Protein AF-H0C2F6-F1 (afdb_monomer_lite)

Secondary structure (DSSP, 8-state):
-EEEEEE--TT-S--S----HHHHTTEEEEEEEEEGGGTEEEEEEEEPTTS-HHHHHHHHHHHHHHTT-BSSSSS--TTTSPPPHHHHHHHHHH-TT--SSTTGGG---SGGG-S-S-TTSTT--TTSTTSS---------

Foldseek 3Di:
DQKWKKAAPQPDPPLDDDDDPVLVVQFDDWDWDDDVNRSIIIIDTRGDPPDDSVVSNVVVVVVCVVRVMDPPDPPAQAQPAADDPVVVVVVCVVCQQCPPNHCRNVAGNHTRRDPDPDPVCNPDDVPVVVPDPDDPPDDDD

pLDDT: mean 86.79, std 18.29, range [37.81, 98.12]

Sequence (141 aa):
ILALDIALPCNTQDWFETLPPELAEQIEVTMYCGHFFCHVLHQEYLVKKGRDCAALKRRLLALLEARGARYPAEHNVGHLYAAAPELERHYRQLDPTNAFNPGIGQLTRRHRWQEDCCATHAGDAIAAAAKTPRAETSRTS

Radius of gyration: 19.95 Å; chains: 1; bounding box: 70×38×42 Å

Structure (mmCIF, N/CA/C/O backbone):
data_AF-H0C2F6-F1
#
_entry.id   AF-H0C2F6-F1
#
loop_
_atom_site.group_PDB
_atom_site.id
_atom_site.type_symbol
_atom_site.label_atom_id
_atom_site.label_alt_id
_atom_site.label_comp_id
_atom_site.label_asym_id
_atom_site.label_entity_id
_atom_site.label_seq_id
_atom_site.pdbx_PDB_ins_code
_atom_site.Cartn_x
_atom_site.Cartn_y
_atom_site.Cartn_z
_atom_site.occupancy
_atom_site.B_iso_or_equiv
_atom_site.auth_seq_id
_atom_site.auth_comp_id
_atom_site.auth_asym_id
_atom_site.auth_atom_id
_atom_site.pdbx_PDB_model_num
ATOM 1 N N . ILE A 1 1 ? 5.333 6.085 11.349 1.00 89.25 1 ILE A N 1
ATOM 2 C CA . ILE A 1 1 ? 3.976 6.184 10.767 1.00 89.25 1 ILE A CA 1
ATOM 3 C C . ILE A 1 1 ? 3.834 5.053 9.760 1.00 89.25 1 ILE A C 1
ATOM 5 O O . ILE A 1 1 ? 4.803 4.766 9.061 1.00 89.25 1 ILE A O 1
ATOM 9 N N . LEU A 1 2 ? 2.693 4.372 9.751 1.00 95.62 2 LEU A N 1
ATOM 10 C CA . LEU A 1 2 ? 2.315 3.382 8.745 1.00 95.62 2 LEU A CA 1
ATOM 11 C C . LEU A 1 2 ? 1.274 4.050 7.848 1.00 95.62 2 LEU A C 1
ATOM 13 O O . LEU A 1 2 ? 0.198 4.380 8.330 1.00 95.62 2 LEU A O 1
ATOM 17 N N . ALA A 1 3 ? 1.620 4.287 6.585 1.00 95.38 3 ALA A N 1
ATOM 18 C CA . ALA A 1 3 ? 0.754 4.967 5.626 1.00 95.38 3 ALA A CA 1
ATOM 19 C C . ALA A 1 3 ? 0.263 3.983 4.560 1.00 95.38 3 ALA A C 1
ATOM 21 O O . ALA A 1 3 ? 1.069 3.233 3.994 1.00 95.38 3 ALA A O 1
ATOM 22 N N . LEU A 1 4 ? -1.041 4.000 4.301 1.00 96.62 4 LEU A N 1
ATOM 23 C CA . LEU A 1 4 ? -1.712 3.233 3.259 1.00 96.62 4 LEU A CA 1
ATOM 24 C C . LEU A 1 4 ? -2.373 4.185 2.264 1.00 96.62 4 LEU A C 1
ATOM 26 O O . LEU A 1 4 ? -2.971 5.184 2.652 1.00 96.62 4 LEU A O 1
ATOM 30 N N . ASP A 1 5 ? -2.245 3.848 0.985 1.00 97.06 5 ASP A N 1
ATOM 31 C CA . ASP A 1 5 ? -2.817 4.589 -0.135 1.00 97.06 5 ASP A CA 1
ATOM 32 C C . ASP A 1 5 ? -3.731 3.645 -0.913 1.00 97.06 5 ASP A C 1
ATOM 34 O O . ASP A 1 5 ? -3.240 2.713 -1.556 1.00 97.06 5 ASP A O 1
ATOM 38 N N . ILE A 1 6 ? -5.045 3.818 -0.769 1.00 96.94 6 ILE A N 1
ATOM 39 C CA . ILE A 1 6 ? -6.036 2.812 -1.161 1.00 96.94 6 ILE A CA 1
ATOM 40 C C . ILE A 1 6 ? -7.134 3.411 -2.034 1.00 96.94 6 ILE A C 1
ATOM 42 O O . ILE A 1 6 ? -7.534 4.557 -1.856 1.00 96.94 6 ILE A O 1
ATOM 46 N N . ALA A 1 7 ? -7.661 2.601 -2.945 1.00 97.88 7 ALA A N 1
ATOM 47 C CA . ALA A 1 7 ? -8.862 2.875 -3.718 1.00 97.88 7 ALA A CA 1
ATOM 48 C C . ALA A 1 7 ? -9.900 1.789 -3.415 1.00 97.88 7 ALA A C 1
ATOM 50 O O . ALA A 1 7 ? -9.643 0.604 -3.642 1.00 97.88 7 ALA A O 1
ATOM 51 N N . LEU A 1 8 ? -11.061 2.173 -2.890 1.00 97.56 8 LEU A N 1
ATOM 52 C CA . LEU A 1 8 ? -12.184 1.259 -2.665 1.00 97.56 8 LEU A CA 1
ATOM 53 C C . LEU A 1 8 ? -12.992 1.074 -3.963 1.00 97.56 8 LEU A C 1
ATOM 55 O O . LEU A 1 8 ? -12.980 1.958 -4.824 1.00 97.56 8 LEU A O 1
ATOM 59 N N . PRO A 1 9 ? -13.734 -0.038 -4.120 1.00 96.94 9 PRO A N 1
ATOM 60 C CA . PRO A 1 9 ? -14.711 -0.171 -5.197 1.00 96.94 9 PRO A CA 1
ATOM 61 C C . PRO A 1 9 ? -15.658 1.035 -5.271 1.00 96.94 9 PRO A C 1
ATOM 63 O O . PRO A 1 9 ? -16.132 1.543 -4.254 1.00 96.94 9 PRO A O 1
ATOM 66 N N . CYS A 1 10 ? -15.984 1.491 -6.483 1.00 95.19 10 CYS A N 1
ATOM 67 C CA . CYS A 1 10 ? -16.831 2.677 -6.674 1.00 95.19 10 CYS A CA 1
ATOM 68 C C . CYS A 1 10 ? -18.259 2.511 -6.122 1.00 95.19 10 CYS A C 1
ATOM 70 O O . CYS A 1 10 ? -18.970 3.494 -5.949 1.00 95.19 10 CYS A O 1
ATOM 72 N N . ASN A 1 11 ? -18.696 1.277 -5.861 1.00 94.75 11 ASN A N 1
ATOM 73 C CA . ASN A 1 11 ? -19.997 0.955 -5.275 1.00 94.75 11 ASN A CA 1
ATOM 74 C C . ASN A 1 11 ? -19.945 0.701 -3.755 1.00 94.75 11 ASN A C 1
ATOM 76 O O . ASN A 1 11 ? -20.960 0.296 -3.185 1.00 94.75 11 ASN A O 1
ATOM 80 N N . THR A 1 12 ? -18.800 0.907 -3.094 1.00 95.25 12 THR A N 1
ATOM 81 C CA . THR A 1 12 ? -18.672 0.764 -1.637 1.00 95.25 12 THR A CA 1
ATOM 82 C C . THR A 1 12 ? -19.529 1.801 -0.911 1.00 95.25 12 THR A C 1
ATOM 84 O O . THR A 1 12 ? -19.410 2.996 -1.164 1.00 95.25 12 THR A O 1
ATOM 87 N N . GLN A 1 13 ? -20.377 1.346 0.014 1.00 93.06 13 GLN A N 1
ATOM 88 C CA . GLN A 1 13 ? -21.219 2.220 0.845 1.00 93.06 13 GLN A CA 1
ATOM 89 C C . GLN A 1 13 ? -20.630 2.400 2.250 1.00 93.06 13 GLN A C 1
ATOM 91 O O . GLN A 1 13 ? -20.624 3.499 2.799 1.00 93.06 13 GLN A O 1
ATOM 96 N N . ASP A 1 14 ? -20.076 1.329 2.811 1.00 93.25 14 ASP A N 1
ATOM 97 C CA . ASP A 1 14 ? -19.389 1.257 4.098 1.00 93.25 14 ASP A CA 1
ATOM 98 C C . ASP A 1 14 ? -17.917 1.671 3.958 1.00 93.25 14 ASP A C 1
ATOM 100 O O . ASP A 1 14 ? -16.988 0.923 4.258 1.00 93.25 14 ASP A O 1
ATOM 104 N N . TRP A 1 15 ? -17.685 2.878 3.443 1.00 92.38 15 TRP A N 1
ATOM 105 C CA . TRP A 1 15 ? -16.335 3.362 3.145 1.00 92.38 15 TRP A CA 1
ATOM 106 C C . TRP A 1 15 ? -15.481 3.537 4.413 1.00 92.38 15 TRP A C 1
ATOM 108 O O . TRP A 1 15 ? -14.292 3.205 4.398 1.00 92.38 15 TRP A O 1
ATOM 118 N N . PHE A 1 16 ? -16.085 4.004 5.513 1.00 93.94 16 PHE A N 1
ATOM 119 C CA . PHE A 1 16 ? -15.382 4.291 6.763 1.00 93.94 16 PHE A CA 1
ATOM 120 C C . PHE A 1 16 ? -14.903 3.004 7.443 1.00 93.94 16 PHE A C 1
ATOM 122 O O . PHE A 1 16 ? -15.671 2.071 7.673 1.00 93.94 16 PHE A O 1
ATOM 129 N N . GLU A 1 17 ? -13.616 2.953 7.774 1.00 94.31 17 GLU A N 1
ATOM 130 C CA . GLU A 1 17 ? -13.002 1.769 8.365 1.00 94.31 17 GLU A CA 1
ATOM 131 C C . GLU A 1 17 ? -13.400 1.580 9.831 1.00 94.31 17 GLU A C 1
ATOM 133 O O . GLU A 1 17 ? -13.354 2.508 10.637 1.00 94.31 17 GLU A O 1
ATOM 138 N N . THR A 1 18 ? -13.703 0.334 10.189 1.00 94.25 18 THR A N 1
ATOM 139 C CA . THR A 1 18 ? -13.779 -0.118 11.580 1.00 94.25 18 THR A CA 1
ATOM 140 C C . THR A 1 18 ? -12.771 -1.243 11.770 1.00 94.25 18 THR A C 1
ATOM 142 O O . THR A 1 18 ? -12.961 -2.346 11.256 1.00 94.25 18 THR A O 1
ATOM 145 N N . LEU A 1 19 ? -11.672 -0.960 12.472 1.00 96.38 19 LEU A N 1
ATOM 146 C CA . LEU A 1 19 ? -10.630 -1.954 12.712 1.00 96.38 19 LEU A CA 1
ATOM 147 C C . LEU A 1 19 ? -11.062 -2.975 13.775 1.00 96.38 19 LEU A C 1
ATOM 149 O O . LEU A 1 19 ? -11.640 -2.586 14.793 1.00 96.38 19 LEU A O 1
ATOM 153 N N . PRO A 1 20 ? -10.712 -4.261 13.598 1.00 96.69 20 PRO A N 1
ATOM 154 C CA . PRO A 1 20 ? -10.755 -5.239 14.676 1.00 96.69 20 PRO A CA 1
ATOM 155 C C . PRO A 1 20 ? -10.001 -4.735 15.925 1.00 96.69 20 PRO A C 1
ATOM 157 O O . PRO A 1 20 ? -8.922 -4.139 15.774 1.00 96.69 20 PRO A O 1
ATOM 160 N N . PRO A 1 21 ? -10.520 -4.961 17.150 1.00 97.25 21 PRO A N 1
ATOM 161 C CA . PRO A 1 21 ? -9.932 -4.430 18.383 1.00 97.25 21 PRO A CA 1
ATOM 162 C C . PRO A 1 21 ? -8.438 -4.730 18.538 1.00 97.25 21 PRO A C 1
ATOM 164 O O . PRO A 1 21 ? -7.656 -3.854 18.898 1.00 97.25 21 PRO A O 1
ATOM 167 N N . GLU A 1 22 ? -8.003 -5.931 18.166 1.00 96.69 22 GLU A N 1
ATOM 168 C CA . GLU A 1 22 ? -6.613 -6.367 18.291 1.00 96.69 22 GLU A CA 1
ATOM 169 C C . GLU A 1 22 ? -5.643 -5.642 17.338 1.00 96.69 22 GLU A C 1
ATOM 171 O O . GLU A 1 22 ? -4.423 -5.660 17.538 1.00 96.69 22 GLU A O 1
ATOM 176 N N . LEU A 1 23 ? -6.160 -5.025 16.270 1.00 97.31 23 LEU A N 1
ATOM 177 C CA . LEU A 1 23 ? -5.392 -4.129 15.405 1.00 97.31 23 LEU A CA 1
ATOM 178 C C . LEU A 1 23 ? -5.419 -2.703 15.946 1.00 97.31 23 LEU A C 1
ATOM 180 O O . LEU A 1 23 ? -4.362 -2.081 16.056 1.00 97.31 23 LEU A O 1
ATOM 184 N N . ALA A 1 24 ? -6.601 -2.220 16.335 1.00 97.38 24 ALA A N 1
ATOM 185 C CA . ALA A 1 24 ? -6.782 -0.883 16.891 1.00 97.38 24 ALA A CA 1
ATOM 186 C C . ALA A 1 24 ? -5.914 -0.653 18.143 1.00 97.38 24 ALA A C 1
ATOM 188 O O . ALA A 1 24 ? -5.286 0.393 18.283 1.00 97.38 24 ALA A O 1
ATOM 189 N N . GLU A 1 25 ? -5.772 -1.657 19.012 1.00 97.56 25 GLU A N 1
ATOM 190 C CA . GLU A 1 25 ? -4.942 -1.587 20.221 1.00 97.56 25 GLU A CA 1
ATOM 191 C C . GLU A 1 25 ? -3.453 -1.313 19.951 1.00 97.56 25 GLU A C 1
ATOM 193 O O . GLU A 1 25 ? -2.745 -0.810 20.833 1.00 97.56 25 GLU A O 1
ATOM 198 N N . GLN A 1 26 ? -2.955 -1.621 18.750 1.00 97.94 26 GLN A N 1
ATOM 199 C CA . GLN A 1 26 ? -1.563 -1.383 18.356 1.00 97.94 26 GLN A CA 1
ATOM 200 C C . GLN A 1 26 ? -1.315 0.052 17.871 1.00 97.94 26 GLN A C 1
ATOM 202 O O . GLN A 1 26 ? -0.158 0.444 17.694 1.00 97.94 26 GLN A O 1
ATOM 207 N N . ILE A 1 27 ? -2.375 0.832 17.673 1.00 98.12 27 ILE A N 1
ATOM 208 C CA . ILE A 1 27 ? -2.354 2.147 17.040 1.00 98.12 27 ILE A CA 1
ATOM 209 C C . ILE A 1 27 ? -2.648 3.206 18.106 1.00 98.12 27 ILE A C 1
ATOM 211 O O . ILE A 1 27 ? -3.532 3.046 18.942 1.00 98.12 27 ILE A O 1
ATOM 215 N N . GLU A 1 28 ? -1.839 4.259 18.125 1.00 97.94 28 GLU A N 1
ATOM 216 C CA . GLU A 1 28 ? -1.983 5.400 19.033 1.00 97.94 28 GLU A CA 1
ATOM 217 C C . GLU A 1 28 ? -2.921 6.453 18.438 1.00 97.94 28 GLU A C 1
ATOM 219 O O . GLU A 1 28 ? -3.825 6.940 19.106 1.00 97.94 28 GLU A O 1
ATOM 224 N N . VAL A 1 29 ? -2.718 6.786 17.160 1.00 97.44 29 VAL A N 1
ATOM 225 C CA . VAL A 1 29 ? -3.513 7.776 16.424 1.00 97.44 29 VAL A CA 1
ATOM 226 C C . VAL A 1 29 ? -3.818 7.232 15.039 1.00 97.44 29 VAL A C 1
ATOM 228 O O . VAL A 1 29 ? -2.941 6.664 14.387 1.00 97.44 29 VAL A O 1
ATOM 231 N N . THR A 1 30 ? -5.050 7.449 14.593 1.00 97.31 30 THR A N 1
ATOM 232 C CA . THR A 1 30 ? -5.509 7.123 13.245 1.00 97.31 30 THR A CA 1
ATOM 233 C C . THR A 1 30 ? -5.948 8.404 12.551 1.00 97.31 30 THR A C 1
ATOM 235 O O . THR A 1 30 ? -6.694 9.191 13.135 1.00 97.31 30 THR A O 1
ATOM 238 N N . MET A 1 31 ? -5.486 8.621 11.324 1.00 96.44 31 MET A N 1
ATOM 239 C CA . MET A 1 31 ? -5.813 9.790 10.518 1.00 96.44 31 MET A CA 1
ATOM 240 C C . MET A 1 31 ? -6.249 9.347 9.125 1.00 96.44 31 MET A C 1
ATOM 242 O O . MET A 1 31 ? -5.547 8.590 8.459 1.00 96.44 31 MET A O 1
ATOM 246 N N . TYR A 1 32 ? -7.412 9.834 8.696 1.00 95.88 32 TYR A N 1
ATOM 247 C CA . TYR A 1 32 ? -7.964 9.570 7.374 1.00 95.88 32 TYR A CA 1
ATOM 248 C C . TYR A 1 32 ? -8.135 10.881 6.618 1.00 95.88 32 TYR A C 1
ATOM 250 O O . TYR A 1 32 ? -8.748 11.824 7.120 1.00 95.88 32 TYR A O 1
ATOM 258 N N . CYS A 1 33 ? -7.627 10.921 5.397 1.00 95.38 33 CYS A N 1
ATOM 259 C CA . CYS A 1 33 ? -7.920 11.960 4.419 1.00 95.38 33 CYS A CA 1
ATOM 260 C C . CYS A 1 33 ? -8.016 11.322 3.027 1.00 95.38 33 CYS A C 1
ATOM 262 O O . CYS A 1 33 ? -7.810 10.119 2.885 1.00 95.38 33 CYS A O 1
ATOM 264 N N . GLY A 1 34 ? -8.376 12.088 2.001 1.00 94.69 34 GLY A N 1
ATOM 265 C CA . GLY A 1 34 ? -8.379 11.581 0.630 1.00 94.69 34 GLY A CA 1
ATOM 266 C C . GLY A 1 34 ? -9.394 12.257 -0.277 1.00 94.69 34 GLY A C 1
ATOM 267 O O . GLY A 1 34 ? -10.034 13.250 0.083 1.00 94.69 34 GLY A O 1
ATOM 268 N N . HIS A 1 35 ? -9.556 11.676 -1.460 1.00 95.44 35 HIS A N 1
ATOM 269 C CA . HIS A 1 35 ? -10.436 12.152 -2.520 1.00 95.44 35 HIS A CA 1
ATOM 270 C C . HIS A 1 35 ? -11.768 11.411 -2.438 1.00 95.44 35 HIS A C 1
ATOM 272 O O . HIS A 1 35 ? -11.967 10.376 -3.077 1.00 95.44 35 HIS A O 1
ATOM 278 N N . PHE A 1 36 ? -12.688 11.947 -1.634 1.00 94.00 36 PHE A N 1
ATOM 279 C CA . PHE A 1 36 ? -13.925 11.258 -1.252 1.00 94.00 36 PHE A CA 1
ATOM 280 C C . PHE A 1 36 ? -14.728 10.712 -2.444 1.00 94.00 36 PHE A C 1
ATOM 282 O O . PHE A 1 36 ? -15.069 9.534 -2.461 1.00 94.00 36 PHE A O 1
ATOM 289 N N . PHE A 1 37 ? -14.967 11.518 -3.484 1.00 94.31 37 PHE A N 1
ATOM 290 C CA . PHE A 1 37 ? -15.743 11.088 -4.659 1.00 94.31 37 PHE A CA 1
ATOM 291 C C . PHE A 1 37 ? -15.019 10.088 -5.569 1.00 94.31 37 PHE A C 1
ATOM 293 O O . PHE A 1 37 ? -15.669 9.406 -6.357 1.00 94.31 37 PHE A O 1
ATOM 300 N N . CYS A 1 38 ? -13.695 9.973 -5.456 1.00 95.88 38 CYS A N 1
ATOM 301 C CA . CYS A 1 38 ? -12.906 8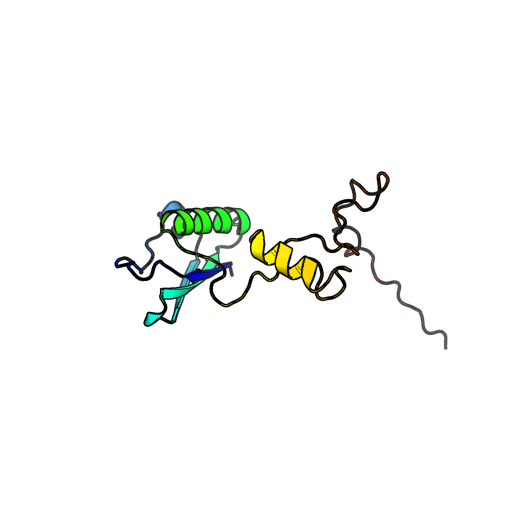.989 -6.196 1.00 95.88 38 CYS A CA 1
ATOM 302 C C . CYS A 1 38 ? -12.775 7.662 -5.437 1.00 95.88 38 CYS A C 1
ATOM 304 O O . CYS A 1 38 ? -12.170 6.731 -5.961 1.00 95.88 38 CYS A O 1
ATOM 306 N N . HIS 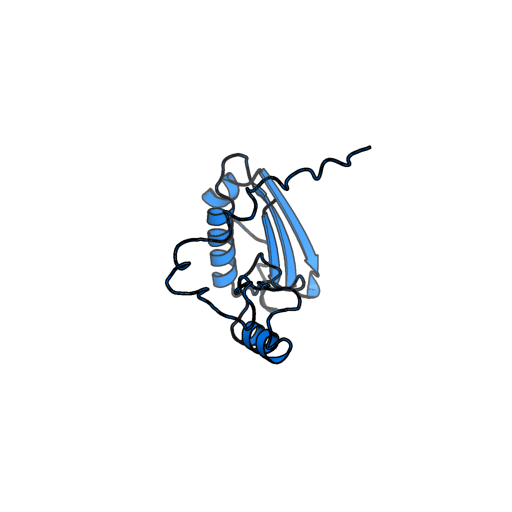A 1 39 ? -13.291 7.584 -4.202 1.00 95.81 39 HIS A N 1
ATOM 307 C CA . HIS A 1 39 ? -13.078 6.462 -3.283 1.00 95.81 39 HIS A CA 1
ATOM 308 C C . HIS A 1 39 ? -11.586 6.175 -3.020 1.00 95.81 39 HIS A C 1
ATOM 310 O O . HIS A 1 39 ? -11.215 5.051 -2.679 1.00 95.81 39 HIS A O 1
ATOM 316 N N . VAL A 1 40 ? -10.734 7.201 -3.150 1.00 97.69 40 VAL A N 1
ATOM 317 C CA . VAL A 1 40 ? -9.302 7.137 -2.835 1.00 97.69 40 VAL A CA 1
ATOM 318 C C . VAL A 1 40 ? -9.082 7.710 -1.443 1.00 97.69 40 VAL A C 1
ATOM 320 O O . VAL A 1 40 ? -9.462 8.851 -1.178 1.00 97.69 40 VAL A O 1
ATOM 323 N N . LEU A 1 41 ? -8.482 6.923 -0.553 1.00 96.81 41 LEU A N 1
ATOM 324 C CA . LEU A 1 41 ? -8.234 7.290 0.838 1.00 96.81 41 LEU A CA 1
ATOM 325 C C . LEU A 1 41 ? -6.758 7.099 1.187 1.00 96.81 41 LEU A C 1
ATOM 327 O O . LEU A 1 41 ? -6.139 6.088 0.850 1.00 96.81 41 LEU A O 1
ATOM 331 N N . HIS A 1 42 ? -6.232 8.048 1.948 1.00 97.12 42 HIS A N 1
ATOM 332 C CA . HIS A 1 42 ? -4.966 7.933 2.648 1.00 97.12 42 HIS A CA 1
ATOM 333 C C . HIS A 1 42 ? -5.264 7.614 4.109 1.00 97.12 42 HIS A C 1
ATOM 335 O O . HIS A 1 42 ? -5.875 8.411 4.830 1.00 97.12 42 HIS A O 1
ATOM 341 N N . GLN A 1 43 ? -4.858 6.422 4.534 1.00 97.06 43 GLN A N 1
ATOM 342 C CA . GLN A 1 43 ? -4.999 5.977 5.912 1.00 97.06 43 GLN A CA 1
ATOM 343 C C . GLN A 1 43 ? -3.629 5.983 6.580 1.00 97.06 43 GLN A C 1
ATOM 345 O O . GLN A 1 43 ? -2.729 5.227 6.206 1.00 97.06 43 GLN A O 1
ATOM 350 N N . GLU A 1 44 ? -3.465 6.843 7.577 1.00 96.94 44 GLU A N 1
ATOM 351 C CA . GLU A 1 44 ? -2.231 6.972 8.335 1.00 96.94 44 GLU A CA 1
ATOM 352 C C . GLU A 1 44 ? -2.425 6.515 9.775 1.00 96.94 44 GLU A C 1
ATOM 354 O O . GLU A 1 44 ? -3.297 6.992 10.502 1.00 96.94 44 GLU A O 1
ATOM 359 N N . TYR A 1 45 ? -1.552 5.609 10.205 1.00 97.94 45 TYR A N 1
ATOM 360 C CA . TYR A 1 45 ? -1.573 5.044 11.543 1.00 97.94 45 TYR A CA 1
ATOM 361 C C . TYR A 1 45 ? -0.264 5.366 12.264 1.00 97.94 45 TYR A C 1
ATOM 363 O O . TYR A 1 45 ? 0.839 4.955 11.862 1.00 97.94 45 TYR A O 1
ATOM 371 N N . LEU A 1 46 ? -0.369 6.089 13.376 1.00 97.88 46 LEU A N 1
ATOM 372 C CA . LEU A 1 46 ? 0.715 6.233 14.334 1.00 97.88 46 LEU A CA 1
ATOM 373 C C . LEU A 1 46 ? 0.768 4.967 15.189 1.00 97.88 46 LEU A C 1
ATOM 375 O O . LEU A 1 46 ? 0.023 4.813 16.149 1.00 97.88 46 LEU A O 1
ATOM 379 N N . VAL A 1 47 ? 1.643 4.039 14.819 1.00 97.94 47 VAL A N 1
ATOM 380 C CA . VAL A 1 47 ? 1.805 2.766 15.531 1.00 97.94 47 VAL A CA 1
ATOM 381 C C . VAL A 1 47 ? 2.515 2.987 16.871 1.00 97.94 47 VAL A C 1
ATOM 383 O O . VAL A 1 47 ? 3.524 3.696 16.934 1.00 97.94 47 VAL A O 1
ATOM 386 N N . LYS A 1 48 ? 2.020 2.350 17.940 1.00 98.06 48 LYS A N 1
ATOM 387 C CA . LYS A 1 48 ? 2.635 2.393 19.275 1.00 98.06 48 LYS A CA 1
ATOM 388 C C . LYS A 1 48 ? 4.069 1.860 19.243 1.00 98.06 48 LYS A C 1
ATOM 390 O O . LYS A 1 48 ? 4.397 0.918 18.517 1.00 98.06 48 LYS A O 1
ATOM 395 N N . LYS A 1 49 ? 4.940 2.440 20.073 1.00 96.88 49 LYS A N 1
ATOM 396 C CA . LYS A 1 49 ? 6.355 2.045 20.163 1.00 96.88 49 LYS A CA 1
ATOM 397 C C . LYS A 1 49 ? 6.490 0.557 20.523 1.00 96.88 49 LYS A C 1
ATOM 399 O O . LYS A 1 49 ? 5.801 0.064 21.408 1.00 96.88 49 LYS A O 1
ATOM 404 N N . GLY A 1 50 ? 7.409 -0.141 19.852 1.00 96.12 50 GLY A N 1
ATOM 405 C CA . GLY A 1 50 ? 7.706 -1.557 20.109 1.00 96.12 50 GLY A CA 1
ATOM 406 C C . GLY A 1 50 ? 6.776 -2.558 19.413 1.00 96.12 50 GLY A C 1
ATOM 407 O O . GLY A 1 50 ? 6.926 -3.757 19.627 1.00 96.12 50 GLY A O 1
ATOM 408 N N . ARG A 1 51 ? 5.830 -2.102 18.581 1.00 96.44 51 ARG A N 1
ATOM 409 C CA . ARG A 1 51 ? 4.996 -2.983 17.750 1.00 96.44 51 ARG 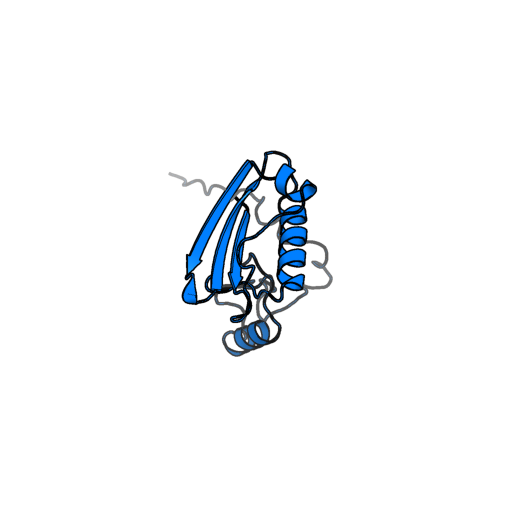A CA 1
ATOM 410 C C . ARG A 1 51 ? 5.652 -3.265 16.398 1.00 96.44 51 ARG A C 1
ATOM 412 O O . ARG A 1 51 ? 6.401 -2.443 15.872 1.00 96.44 51 ARG A O 1
ATOM 419 N N . ASP A 1 52 ? 5.336 -4.423 15.827 1.00 95.69 52 ASP A N 1
ATOM 420 C CA . ASP A 1 52 ? 5.805 -4.815 14.499 1.00 95.69 52 ASP A CA 1
ATOM 421 C C . ASP A 1 52 ? 4.947 -4.150 13.410 1.00 95.69 52 ASP A C 1
ATOM 423 O O . ASP A 1 52 ? 3.876 -4.633 13.035 1.00 95.69 52 ASP A O 1
ATOM 427 N N . CYS A 1 53 ? 5.446 -3.032 12.878 1.00 95.25 53 CYS A N 1
ATOM 428 C CA . CYS A 1 53 ? 4.799 -2.304 11.789 1.00 95.25 53 CYS A CA 1
ATOM 429 C C . CYS A 1 53 ? 4.627 -3.149 10.519 1.00 95.25 53 CYS A C 1
ATOM 431 O O . CYS A 1 53 ? 3.664 -2.943 9.785 1.00 95.25 53 CYS A O 1
ATOM 433 N N . ALA A 1 54 ? 5.541 -4.080 10.231 1.00 93.25 54 ALA A N 1
ATOM 434 C CA . ALA A 1 54 ? 5.466 -4.895 9.024 1.00 93.25 54 ALA A CA 1
ATOM 435 C C . ALA A 1 54 ? 4.363 -5.953 9.150 1.00 93.25 54 ALA A C 1
ATOM 437 O O . ALA A 1 54 ? 3.586 -6.142 8.213 1.00 93.25 54 ALA A O 1
ATOM 438 N N . ALA A 1 55 ? 4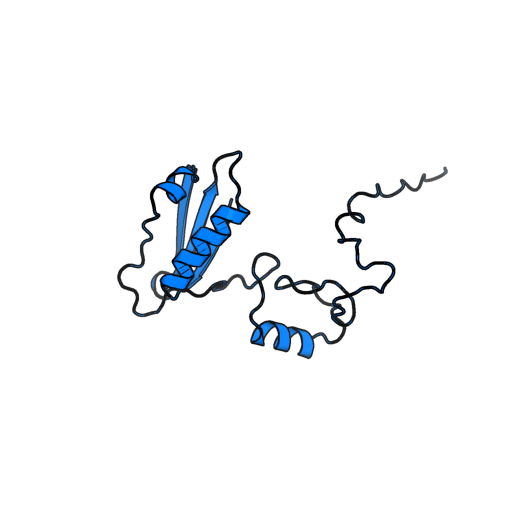.255 -6.608 10.309 1.00 95.94 55 ALA A N 1
ATOM 439 C CA . ALA A 1 55 ? 3.151 -7.523 10.596 1.00 95.94 55 ALA A CA 1
ATOM 440 C C . ALA A 1 55 ? 1.800 -6.803 10.610 1.00 95.94 55 ALA A C 1
ATOM 442 O O . ALA A 1 55 ? 0.852 -7.288 9.991 1.00 95.94 55 ALA A O 1
ATOM 443 N N . LEU A 1 56 ? 1.725 -5.628 11.241 1.00 97.38 56 LEU A N 1
ATOM 444 C CA . LEU A 1 56 ? 0.518 -4.805 11.238 1.00 97.38 56 LEU A CA 1
ATOM 445 C C . LEU A 1 56 ? 0.122 -4.398 9.811 1.00 97.38 56 LEU A C 1
ATOM 447 O O . LEU A 1 56 ? -1.026 -4.602 9.427 1.00 97.38 56 LEU A O 1
ATOM 451 N N . LYS A 1 57 ? 1.077 -3.926 8.992 1.00 95.88 57 LYS A N 1
ATOM 452 C CA . LYS A 1 57 ? 0.834 -3.568 7.584 1.00 95.88 57 LYS A CA 1
ATOM 453 C C . LYS A 1 57 ? 0.244 -4.742 6.806 1.00 95.88 57 LYS A C 1
ATOM 455 O O . LYS A 1 57 ? -0.762 -4.560 6.135 1.00 95.88 57 LYS A O 1
ATOM 460 N N . ARG A 1 58 ? 0.820 -5.945 6.920 1.00 95.50 58 ARG A N 1
ATOM 461 C CA . ARG A 1 58 ? 0.293 -7.143 6.236 1.00 95.50 58 ARG A CA 1
ATOM 462 C C . ARG A 1 58 ? -1.152 -7.451 6.633 1.00 95.50 58 ARG A C 1
ATOM 464 O O . ARG A 1 58 ? -1.956 -7.768 5.767 1.00 95.50 58 ARG A O 1
ATOM 471 N N . ARG A 1 59 ? -1.488 -7.337 7.923 1.00 97.31 59 ARG A N 1
ATOM 472 C CA . ARG A 1 59 ? -2.855 -7.584 8.412 1.00 97.31 59 ARG A CA 1
ATOM 473 C C . ARG A 1 59 ? -3.849 -6.533 7.912 1.00 97.31 59 ARG A C 1
ATOM 475 O O . ARG A 1 59 ? -4.933 -6.909 7.488 1.00 97.31 59 ARG A O 1
ATOM 482 N N . LEU A 1 60 ? -3.474 -5.252 7.923 1.00 97.00 60 LEU A N 1
ATOM 483 C CA . LEU A 1 60 ? -4.308 -4.167 7.390 1.00 97.00 60 LEU A CA 1
ATOM 484 C C . LEU A 1 60 ? -4.557 -4.340 5.887 1.00 97.00 60 LEU A C 1
ATOM 486 O O . LEU A 1 60 ? -5.697 -4.286 5.439 1.00 97.00 60 LEU A O 1
ATOM 490 N N . LEU A 1 61 ? -3.504 -4.630 5.118 1.00 95.50 61 LEU A N 1
ATOM 491 C CA . LEU A 1 61 ? -3.621 -4.878 3.681 1.00 95.50 61 LEU A CA 1
ATOM 492 C C . LEU A 1 61 ? -4.529 -6.077 3.371 1.00 95.50 61 LEU A C 1
ATOM 494 O O . LEU A 1 61 ? -5.365 -5.973 2.484 1.00 95.50 61 LEU A O 1
ATOM 498 N N . ALA A 1 62 ? -4.449 -7.165 4.143 1.00 95.69 62 ALA A N 1
ATOM 499 C CA . ALA A 1 62 ? -5.338 -8.315 3.967 1.00 95.69 62 ALA A CA 1
ATOM 500 C C . ALA A 1 62 ? -6.825 -7.969 4.201 1.00 95.69 62 ALA A C 1
ATOM 502 O O . ALA A 1 62 ? -7.694 -8.465 3.484 1.00 95.69 62 ALA A O 1
ATOM 503 N N . LEU A 1 63 ? -7.136 -7.096 5.170 1.00 95.88 63 LEU A N 1
ATOM 504 C CA . LEU A 1 63 ? -8.507 -6.607 5.381 1.00 95.88 63 LEU A CA 1
ATOM 505 C C . LEU A 1 63 ? -8.995 -5.763 4.197 1.00 95.88 63 LEU A C 1
ATOM 507 O O . LEU A 1 63 ? -10.145 -5.881 3.779 1.00 95.88 63 LEU A O 1
ATOM 511 N N . LEU A 1 64 ? -8.120 -4.926 3.646 1.00 95.81 64 LEU A N 1
ATOM 512 C CA . LEU A 1 64 ? -8.422 -4.086 2.492 1.00 95.81 64 LEU A CA 1
ATOM 513 C C . LEU A 1 64 ? -8.630 -4.917 1.221 1.00 95.81 64 LEU A C 1
ATOM 515 O O . LEU A 1 64 ? -9.591 -4.679 0.490 1.00 95.81 64 LEU A O 1
ATOM 519 N N . GLU A 1 65 ? -7.800 -5.935 0.991 1.00 94.38 65 GLU A N 1
ATOM 520 C CA . GLU A 1 65 ? -7.985 -6.895 -0.104 1.00 94.38 65 GLU A CA 1
ATOM 521 C C . GLU A 1 65 ? -9.321 -7.629 0.004 1.00 94.38 65 GLU A C 1
ATOM 523 O O . GLU A 1 65 ? -10.036 -7.745 -0.990 1.00 94.38 65 GLU A O 1
ATOM 528 N N . ALA A 1 66 ? -9.706 -8.061 1.210 1.00 95.25 66 ALA A N 1
ATOM 529 C CA . ALA A 1 66 ? -11.000 -8.699 1.445 1.00 95.25 66 ALA A CA 1
ATOM 530 C C . ALA A 1 66 ? -12.190 -7.769 1.136 1.00 95.25 66 ALA A C 1
ATOM 532 O O . ALA A 1 66 ? -13.254 -8.242 0.741 1.00 95.25 66 ALA A O 1
ATOM 533 N N . ARG A 1 67 ? -12.003 -6.447 1.257 1.00 94.56 67 ARG A N 1
ATOM 534 C CA . ARG A 1 67 ? -12.981 -5.414 0.862 1.00 94.56 67 ARG A CA 1
ATOM 535 C C . ARG A 1 67 ? -12.932 -5.067 -0.632 1.00 94.56 67 ARG A C 1
ATOM 537 O O . ARG A 1 67 ? -13.676 -4.200 -1.082 1.00 94.56 67 ARG A O 1
ATOM 544 N N . GLY A 1 68 ? -12.062 -5.712 -1.410 1.00 95.50 68 GLY A N 1
ATOM 545 C CA . GLY A 1 68 ? -11.872 -5.430 -2.833 1.00 95.50 68 GLY A CA 1
ATOM 546 C C . GLY A 1 68 ? -11.109 -4.135 -3.115 1.00 95.50 68 GLY A C 1
ATOM 547 O O . GLY A 1 68 ? -11.147 -3.643 -4.244 1.00 95.50 68 GLY A O 1
ATOM 548 N N . ALA A 1 69 ? -10.429 -3.570 -2.114 1.00 96.12 69 ALA A N 1
ATOM 549 C CA . ALA A 1 69 ? -9.622 -2.375 -2.296 1.00 96.12 69 ALA A CA 1
ATOM 550 C C . ALA A 1 69 ? -8.400 -2.660 -3.182 1.00 96.12 69 ALA A C 1
ATOM 552 O O . ALA A 1 69 ? -7.830 -3.754 -3.175 1.00 96.12 69 ALA A O 1
ATOM 553 N N . ARG A 1 70 ? -7.962 -1.644 -3.922 1.00 94.38 70 ARG A N 1
ATOM 554 C CA . ARG A 1 70 ? -6.703 -1.639 -4.671 1.00 94.38 70 ARG A CA 1
ATOM 555 C C . ARG A 1 70 ? -5.717 -0.691 -4.008 1.00 94.38 70 ARG A C 1
ATOM 557 O O . ARG A 1 70 ? -6.110 0.335 -3.467 1.00 94.38 70 ARG A O 1
ATOM 564 N N . TYR A 1 71 ? -4.441 -1.038 -4.060 1.00 94.00 71 TYR A N 1
ATOM 565 C CA . TYR A 1 71 ? -3.352 -0.205 -3.569 1.00 94.00 71 TYR A CA 1
ATOM 566 C C . TYR A 1 71 ? -2.057 -0.564 -4.315 1.00 94.00 71 TYR A C 1
ATOM 568 O O . TYR A 1 71 ? -1.896 -1.720 -4.722 1.00 94.00 71 TYR A O 1
ATOM 576 N N . PRO A 1 72 ? -1.117 0.380 -4.483 1.00 93.00 72 PRO A N 1
ATOM 577 C CA . PRO A 1 72 ? -1.273 1.823 -4.252 1.00 93.00 72 PRO A CA 1
ATOM 578 C C . PRO A 1 72 ? -2.287 2.446 -5.228 1.00 93.00 72 PRO A C 1
ATOM 580 O O . PRO A 1 72 ? -2.448 1.956 -6.345 1.00 93.00 72 PRO A O 1
ATOM 583 N N . ALA A 1 73 ? -2.980 3.500 -4.804 1.00 94.06 73 ALA A N 1
ATOM 584 C CA . ALA A 1 73 ? -4.037 4.145 -5.580 1.00 94.06 73 ALA A CA 1
ATOM 585 C C . ALA A 1 73 ? -3.499 5.267 -6.477 1.00 94.06 73 ALA A C 1
ATOM 587 O O . ALA A 1 73 ? -3.739 5.255 -7.683 1.00 94.06 73 ALA A O 1
ATOM 588 N N . GLU A 1 74 ? -2.732 6.200 -5.909 1.00 91.00 74 GLU A N 1
ATOM 589 C CA . GLU A 1 74 ? -2.182 7.360 -6.624 1.00 91.00 74 GLU A CA 1
ATOM 590 C C . GLU A 1 74 ? -0.688 7.583 -6.377 1.00 91.00 74 GLU A C 1
ATOM 592 O O . GLU A 1 74 ? 0.014 8.118 -7.236 1.00 91.00 74 GLU A O 1
ATOM 597 N N . HIS A 1 75 ? -0.156 7.104 -5.252 1.00 91.81 75 HIS A N 1
ATOM 598 C CA . HIS A 1 75 ? 1.231 7.350 -4.855 1.00 91.81 75 HIS A CA 1
ATOM 599 C C . HIS A 1 75 ? 2.258 6.424 -5.521 1.00 91.81 75 HIS A C 1
ATOM 601 O O . HIS A 1 75 ? 3.459 6.556 -5.271 1.00 91.81 75 HIS A O 1
ATOM 607 N N . ASN A 1 76 ? 1.809 5.520 -6.400 1.00 92.19 76 ASN A N 1
ATOM 608 C CA . ASN A 1 76 ? 2.638 4.512 -7.063 1.00 92.19 76 ASN A CA 1
ATOM 609 C C . ASN A 1 76 ? 3.311 3.549 -6.051 1.00 92.19 76 ASN A C 1
ATOM 611 O O . ASN A 1 76 ? 3.150 3.644 -4.834 1.00 92.19 76 ASN A O 1
ATOM 615 N N . VAL A 1 77 ? 4.029 2.541 -6.541 1.00 92.75 77 VAL A N 1
ATOM 616 C CA . VAL A 1 77 ? 4.540 1.441 -5.701 1.00 92.75 77 VAL A CA 1
ATOM 617 C C . VAL A 1 77 ? 5.747 1.835 -4.850 1.00 92.75 77 VAL A C 1
ATOM 619 O O . VAL A 1 77 ? 5.952 1.285 -3.760 1.00 92.75 77 VAL A O 1
ATOM 622 N N . GLY A 1 78 ? 6.543 2.801 -5.325 1.00 93.06 78 GLY A N 1
ATOM 623 C CA . GLY A 1 78 ? 7.806 3.191 -4.697 1.00 93.06 78 GLY A CA 1
ATOM 624 C C . GLY A 1 78 ? 8.655 1.959 -4.369 1.00 93.06 78 GLY A C 1
ATOM 625 O O . GLY A 1 78 ? 8.780 1.057 -5.187 1.00 93.06 78 GLY A O 1
ATOM 626 N N . HIS A 1 79 ? 9.183 1.871 -3.149 1.00 92.38 79 HIS A N 1
ATOM 627 C CA . HIS A 1 79 ? 9.752 0.623 -2.606 1.00 92.38 79 HIS A CA 1
ATOM 628 C C . HIS A 1 79 ? 8.880 0.014 -1.492 1.00 92.38 79 HIS A C 1
ATOM 630 O O . HIS A 1 79 ? 9.303 -0.907 -0.792 1.00 92.38 79 HIS A O 1
ATOM 636 N N . LEU A 1 80 ? 7.678 0.559 -1.281 1.00 87.56 80 LEU A N 1
ATOM 637 C CA . LEU A 1 80 ? 6.803 0.215 -0.157 1.00 87.56 80 LEU A CA 1
ATOM 638 C C . LEU A 1 80 ? 5.803 -0.888 -0.500 1.00 87.56 80 LEU A C 1
ATOM 640 O O . LEU A 1 80 ? 5.342 -1.579 0.415 1.00 87.56 80 LEU A O 1
ATOM 644 N N . TYR A 1 81 ? 5.478 -1.032 -1.783 1.00 88.75 81 TYR A N 1
ATOM 645 C CA . TYR A 1 81 ? 4.556 -2.028 -2.311 1.00 88.75 81 TYR A CA 1
ATOM 646 C C . TYR A 1 81 ? 5.244 -2.876 -3.375 1.00 88.75 81 TYR A C 1
ATOM 648 O O . TYR A 1 81 ? 6.128 -2.395 -4.087 1.00 88.75 81 TYR A O 1
ATOM 656 N N . ALA A 1 82 ? 4.833 -4.138 -3.464 1.00 91.44 82 ALA A N 1
ATOM 657 C CA . ALA A 1 82 ? 5.213 -4.996 -4.573 1.00 91.44 82 ALA A CA 1
ATOM 658 C C . ALA A 1 82 ? 4.527 -4.498 -5.855 1.00 91.44 82 ALA A C 1
ATOM 660 O O . ALA A 1 82 ? 3.349 -4.135 -5.828 1.00 91.44 82 ALA A O 1
ATOM 661 N N . ALA A 1 83 ? 5.260 -4.454 -6.967 1.00 94.19 83 ALA A N 1
ATOM 662 C CA . ALA A 1 83 ? 4.665 -4.155 -8.263 1.00 94.19 83 ALA A CA 1
ATOM 663 C C . ALA A 1 83 ? 3.762 -5.303 -8.725 1.00 94.19 83 ALA A C 1
ATOM 665 O O . ALA A 1 83 ? 4.097 -6.476 -8.572 1.00 94.19 83 ALA A O 1
ATOM 666 N N . ALA A 1 84 ? 2.630 -4.953 -9.337 1.00 92.88 84 ALA A N 1
ATOM 667 C CA . ALA A 1 84 ? 1.821 -5.922 -10.064 1.00 92.88 84 ALA A CA 1
ATOM 668 C C . ALA A 1 84 ? 2.591 -6.449 -11.297 1.00 92.88 84 ALA A C 1
ATOM 670 O O . ALA A 1 84 ? 3.401 -5.704 -11.864 1.00 92.88 84 ALA A O 1
ATOM 671 N N . PRO A 1 85 ? 2.329 -7.685 -11.765 1.00 95.38 85 PRO A N 1
ATOM 672 C CA . PRO A 1 85 ? 3.054 -8.282 -12.892 1.00 95.38 85 PRO A CA 1
ATOM 673 C C . PRO A 1 85 ? 3.015 -7.448 -14.180 1.00 95.38 85 PRO A C 1
ATOM 675 O O . PRO A 1 85 ? 3.980 -7.415 -14.946 1.00 95.38 85 PRO A O 1
ATOM 678 N N . GLU A 1 86 ? 1.906 -6.758 -14.441 1.00 96.25 86 GLU A N 1
ATOM 679 C CA . GLU A 1 86 ? 1.747 -5.869 -15.593 1.00 96.25 86 GLU A CA 1
ATOM 680 C C . GLU A 1 86 ? 2.664 -4.648 -15.482 1.00 96.25 86 GLU A C 1
ATOM 682 O O . GLU A 1 86 ? 3.279 -4.241 -16.470 1.00 96.25 86 GLU A O 1
ATOM 687 N N . LEU A 1 87 ? 2.793 -4.098 -14.273 1.00 95.50 87 LEU A N 1
ATOM 688 C CA . LEU A 1 87 ? 3.627 -2.936 -13.989 1.00 95.50 87 LEU A CA 1
ATOM 689 C C . LEU A 1 87 ? 5.116 -3.291 -14.050 1.00 95.50 87 LEU A C 1
ATOM 691 O O . LEU A 1 87 ? 5.892 -2.561 -14.659 1.00 95.50 87 LEU A O 1
ATOM 695 N N . GLU A 1 88 ? 5.510 -4.446 -13.511 1.00 96.44 88 GLU A N 1
ATOM 696 C CA . GLU A 1 88 ? 6.873 -4.962 -13.669 1.00 96.44 88 GLU A CA 1
ATOM 697 C C . GLU A 1 88 ? 7.230 -5.157 -15.149 1.00 96.44 88 GLU A C 1
ATOM 699 O O . GLU A 1 88 ? 8.296 -4.726 -15.597 1.00 96.44 88 GLU A O 1
ATOM 704 N N . ARG A 1 89 ? 6.336 -5.772 -15.934 1.00 97.25 89 ARG A N 1
ATOM 705 C CA . ARG A 1 89 ? 6.545 -5.959 -17.377 1.00 97.25 89 ARG A CA 1
ATOM 706 C C . ARG A 1 89 ? 6.733 -4.623 -18.086 1.00 97.25 89 ARG A C 1
ATOM 708 O O . ARG A 1 89 ? 7.621 -4.500 -18.928 1.00 97.25 89 ARG A O 1
ATOM 715 N N . HIS A 1 90 ? 5.924 -3.633 -17.724 1.00 97.62 90 HIS A N 1
ATOM 716 C CA . HIS A 1 90 ? 6.030 -2.284 -18.257 1.00 97.62 90 HIS A CA 1
ATOM 717 C C . HIS A 1 90 ? 7.379 -1.633 -17.910 1.00 97.62 90 HIS A C 1
ATOM 719 O O . HIS A 1 90 ? 8.043 -1.098 -18.797 1.00 97.62 90 HIS A O 1
ATOM 725 N N . TYR A 1 91 ? 7.842 -1.749 -16.661 1.00 97.31 91 TYR A N 1
ATOM 726 C CA . TYR A 1 91 ? 9.154 -1.240 -16.249 1.00 97.31 91 TYR A CA 1
ATOM 727 C C . TYR A 1 91 ? 10.304 -1.900 -17.013 1.00 97.31 91 TYR A C 1
ATOM 729 O O . TYR A 1 91 ? 11.171 -1.202 -17.535 1.00 97.31 91 TYR A O 1
ATOM 737 N N . ARG A 1 92 ? 10.281 -3.230 -17.158 1.00 96.94 92 ARG A N 1
ATOM 738 C CA . ARG A 1 92 ? 11.297 -3.984 -17.914 1.00 96.94 92 ARG A CA 1
ATOM 739 C C . ARG A 1 92 ? 11.341 -3.598 -19.391 1.00 96.94 92 ARG A C 1
ATOM 741 O O . ARG A 1 92 ? 12.417 -3.594 -19.983 1.00 96.94 92 ARG A O 1
ATOM 748 N N . GLN A 1 93 ? 10.191 -3.277 -19.983 1.00 97.94 93 GLN A N 1
ATOM 749 C CA . GLN A 1 93 ? 10.105 -2.826 -21.371 1.00 97.94 93 GLN A CA 1
ATOM 750 C C . GLN A 1 93 ? 10.728 -1.436 -21.568 1.00 97.94 93 GLN A C 1
ATOM 752 O O . GLN A 1 93 ? 11.392 -1.212 -22.578 1.00 97.94 93 GLN A O 1
ATOM 757 N N . LEU A 1 94 ? 10.511 -0.514 -20.625 1.00 97.94 94 LEU A N 1
ATOM 758 C CA . LEU A 1 94 ? 11.017 0.860 -20.708 1.00 97.94 94 LEU A CA 1
ATOM 759 C C . LEU A 1 94 ? 12.495 0.984 -20.324 1.00 97.94 94 LEU A C 1
ATOM 761 O O . LEU A 1 94 ? 13.219 1.759 -20.943 1.00 97.94 94 LEU A O 1
ATOM 765 N N . ASP A 1 95 ? 12.951 0.216 -19.334 1.00 97.88 95 ASP A N 1
ATOM 766 C CA . ASP A 1 95 ? 14.341 0.209 -18.880 1.00 97.88 95 ASP A CA 1
ATOM 767 C C . ASP A 1 95 ? 14.934 -1.210 -18.907 1.00 97.88 95 ASP A C 1
ATOM 769 O O . ASP A 1 95 ? 15.110 -1.841 -17.865 1.00 97.88 95 ASP A O 1
ATOM 773 N N . PRO A 1 96 ? 15.309 -1.741 -20.083 1.00 97.06 96 PRO A N 1
ATOM 774 C CA . PRO A 1 96 ? 15.860 -3.092 -20.194 1.00 97.06 96 PRO A CA 1
ATOM 775 C C . PRO A 1 96 ? 17.154 -3.308 -19.388 1.00 97.06 96 PRO A C 1
ATOM 777 O O . PRO A 1 96 ? 17.539 -4.446 -19.109 1.00 97.06 96 PRO A O 1
ATOM 780 N N . THR A 1 97 ? 17.842 -2.231 -19.002 1.00 97.25 97 THR A N 1
ATOM 781 C CA . THR A 1 97 ? 19.090 -2.279 -18.228 1.00 97.25 97 THR A CA 1
ATOM 782 C C . THR A 1 97 ? 18.901 -2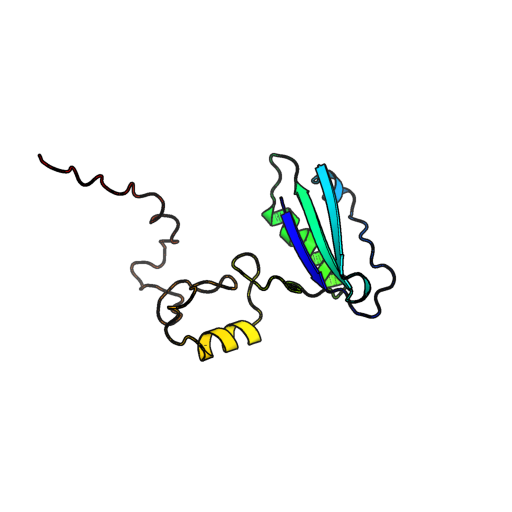.143 -16.721 1.00 97.25 97 THR A C 1
ATOM 784 O O . THR A 1 97 ? 19.854 -2.417 -15.989 1.00 97.25 97 THR A O 1
ATOM 787 N N . ASN A 1 98 ? 17.703 -1.796 -16.244 1.00 97.25 98 ASN A N 1
ATOM 788 C CA . ASN A 1 98 ? 17.419 -1.507 -14.836 1.00 97.25 98 ASN A CA 1
ATOM 789 C C . ASN A 1 98 ? 18.380 -0.449 -14.246 1.00 97.25 98 ASN A C 1
ATOM 791 O O . ASN A 1 98 ? 18.983 -0.656 -13.191 1.00 97.25 98 ASN A O 1
ATOM 795 N N . ALA A 1 99 ? 18.611 0.641 -14.980 1.00 96.44 99 ALA A N 1
ATOM 796 C CA . ALA A 1 99 ? 19.501 1.739 -14.601 1.00 96.44 99 ALA A CA 1
ATOM 797 C C . ALA A 1 99 ? 18.748 2.969 -14.058 1.00 96.44 99 ALA A C 1
ATOM 799 O O . ALA A 1 99 ? 19.339 3.796 -13.361 1.00 96.44 99 ALA A O 1
ATOM 800 N N . PHE A 1 100 ? 17.451 3.089 -14.339 1.00 95.75 100 PHE A N 1
ATOM 801 C CA . PHE A 1 100 ? 16.610 4.212 -13.946 1.00 95.75 100 PHE A CA 1
ATOM 802 C C . PHE A 1 100 ? 15.700 3.809 -12.783 1.00 95.75 100 PHE A C 1
ATOM 804 O O . PHE A 1 100 ? 14.680 3.153 -12.958 1.00 95.75 100 PHE A O 1
ATOM 811 N N . ASN A 1 101 ? 16.069 4.254 -11.578 1.00 95.81 101 ASN A N 1
ATOM 812 C CA . ASN A 1 101 ? 15.371 3.960 -10.319 1.00 95.81 101 ASN A CA 1
ATOM 813 C C . ASN A 1 101 ? 15.239 2.449 -9.983 1.00 95.81 101 ASN A C 1
ATOM 815 O O . ASN A 1 101 ? 14.131 1.943 -9.771 1.00 95.81 101 ASN A O 1
ATOM 819 N N . PRO A 1 102 ? 16.366 1.711 -9.917 1.00 95.56 102 PRO A N 1
ATOM 820 C CA . PRO A 1 102 ? 16.360 0.268 -9.706 1.00 95.56 102 PRO A CA 1
ATOM 821 C C . PRO A 1 102 ? 15.704 -0.155 -8.384 1.00 95.56 102 PRO A C 1
ATOM 823 O O . PRO A 1 102 ? 15.904 0.436 -7.319 1.00 95.56 102 PRO A O 1
ATOM 826 N N . GLY A 1 103 ? 14.958 -1.256 -8.448 1.00 94.75 103 GLY A N 1
ATOM 827 C CA . GLY A 1 103 ? 14.258 -1.877 -7.322 1.00 94.75 103 GLY A CA 1
ATOM 828 C C . GLY A 1 103 ? 12.928 -1.240 -6.928 1.00 94.75 103 GLY A C 1
ATOM 829 O O . GLY A 1 103 ? 12.387 -1.568 -5.866 1.00 94.75 103 GLY A O 1
ATOM 830 N N . ILE A 1 104 ? 12.401 -0.322 -7.743 1.00 96.06 104 ILE A N 1
ATOM 831 C CA . ILE A 1 104 ? 11.009 0.132 -7.643 1.00 96.06 104 ILE A CA 1
ATOM 832 C C . ILE A 1 104 ? 10.061 -1.080 -7.693 1.00 96.06 104 ILE A C 1
ATOM 834 O O . ILE A 1 104 ? 10.326 -2.056 -8.388 1.00 96.06 104 ILE A O 1
ATOM 838 N N . GLY A 1 105 ? 8.990 -1.063 -6.904 1.00 95.00 105 GLY A N 1
ATOM 839 C CA . GLY A 1 105 ? 8.043 -2.172 -6.808 1.00 95.00 105 GLY A CA 1
ATOM 840 C C . GLY A 1 105 ? 8.567 -3.396 -6.059 1.00 95.00 105 GLY A C 1
ATOM 841 O O . GLY A 1 105 ? 8.094 -4.496 -6.317 1.00 95.00 105 GLY A O 1
ATOM 842 N N . GLN A 1 106 ? 9.568 -3.226 -5.185 1.00 94.19 106 GLN A N 1
ATOM 843 C CA . GLN A 1 106 ? 10.296 -4.323 -4.520 1.00 94.19 106 GLN A CA 1
ATOM 844 C C . GLN A 1 106 ? 10.984 -5.298 -5.495 1.00 94.19 106 GLN A C 1
ATOM 846 O O . GLN A 1 106 ? 11.286 -6.433 -5.136 1.00 94.19 106 GLN A O 1
ATOM 851 N N . LEU A 1 107 ? 11.271 -4.840 -6.715 1.00 94.38 107 LEU A N 1
ATOM 852 C CA . LEU A 1 107 ? 11.999 -5.612 -7.717 1.00 94.38 107 LEU A CA 1
ATOM 853 C C . LEU A 1 107 ? 13.509 -5.625 -7.427 1.00 94.38 107 LEU A C 1
ATOM 855 O O . LEU A 1 107 ? 14.015 -4.947 -6.525 1.00 94.38 107 LEU A O 1
ATOM 859 N N . THR A 1 108 ? 14.261 -6.390 -8.217 1.00 94.12 108 THR A N 1
ATOM 860 C CA . THR A 1 108 ? 15.724 -6.414 -8.118 1.00 94.12 108 THR A CA 1
ATOM 861 C C . THR A 1 108 ? 16.336 -5.035 -8.376 1.00 94.12 108 THR A C 1
ATOM 863 O O . THR A 1 108 ? 15.909 -4.278 -9.249 1.00 94.12 108 THR A O 1
ATOM 866 N N . ARG A 1 109 ? 17.398 -4.718 -7.629 1.00 94.62 109 ARG A N 1
ATOM 867 C CA . ARG A 1 109 ? 18.219 -3.516 -7.845 1.00 94.62 109 ARG A CA 1
ATOM 868 C C . ARG A 1 109 ? 19.385 -3.746 -8.810 1.00 94.62 109 ARG A C 1
ATOM 870 O O . ARG A 1 109 ? 20.222 -2.866 -8.985 1.00 94.62 109 ARG A O 1
ATOM 877 N N . ARG A 1 110 ? 19.506 -4.955 -9.365 1.00 92.88 110 ARG A N 1
ATOM 878 C CA . ARG A 1 110 ? 20.670 -5.375 -10.150 1.00 92.88 110 ARG A CA 1
ATOM 879 C C . ARG A 1 110 ? 20.501 -5.025 -11.624 1.00 92.88 110 ARG A C 1
ATOM 881 O O . ARG A 1 110 ? 19.400 -5.083 -12.174 1.00 92.88 110 ARG A O 1
ATOM 888 N N . HIS A 1 111 ? 21.623 -4.712 -12.264 1.00 94.00 111 HIS A N 1
ATOM 889 C CA . HIS A 1 111 ? 21.688 -4.389 -13.685 1.00 94.00 111 HIS A CA 1
ATOM 890 C C . HIS A 1 111 ? 21.111 -5.522 -14.549 1.00 94.00 111 HIS A C 1
ATOM 892 O O . HIS A 1 111 ? 21.366 -6.704 -14.299 1.00 94.00 111 HIS A O 1
ATOM 898 N N . ARG A 1 112 ? 20.353 -5.150 -15.586 1.00 94.75 112 ARG A N 1
ATOM 899 C CA . ARG A 1 112 ? 19.625 -6.057 -16.494 1.00 94.75 112 ARG A CA 1
ATOM 900 C C . ARG A 1 112 ? 18.693 -7.030 -15.769 1.00 94.75 112 ARG A C 1
ATOM 902 O O . ARG A 1 112 ? 18.532 -8.166 -16.198 1.00 94.75 112 ARG A O 1
ATOM 909 N N . TRP A 1 113 ? 18.091 -6.577 -14.672 1.00 94.06 113 TRP A N 1
ATOM 910 C CA . TRP A 1 113 ? 17.043 -7.303 -13.954 1.00 94.06 113 TRP A CA 1
ATOM 911 C C . TRP A 1 113 ? 17.433 -8.703 -13.460 1.00 94.06 113 TRP A C 1
ATOM 913 O O . TRP A 1 113 ? 16.592 -9.597 -13.381 1.00 94.06 113 TRP A O 1
ATOM 923 N N . GLN A 1 114 ? 18.708 -8.895 -13.129 1.00 90.75 114 GLN A N 1
ATOM 924 C CA . GLN A 1 114 ? 19.205 -10.164 -12.605 1.00 90.75 114 GLN A CA 1
ATOM 925 C C . GLN A 1 114 ? 18.690 -10.400 -11.180 1.00 90.75 114 GLN A C 1
ATOM 927 O O . GLN A 1 114 ? 18.752 -9.505 -10.333 1.00 90.75 114 GLN A O 1
ATOM 932 N N . GLU A 1 115 ? 18.205 -11.606 -10.902 1.00 77.94 115 GLU A N 1
ATOM 933 C CA . GLU A 1 115 ? 17.773 -12.001 -9.554 1.00 77.94 115 GLU A CA 1
ATOM 934 C C . GLU A 1 115 ? 18.972 -12.448 -8.708 1.00 77.94 115 GLU A C 1
ATOM 936 O O . GLU A 1 115 ? 19.094 -12.034 -7.556 1.00 77.94 115 GLU A O 1
ATOM 941 N N . ASP A 1 116 ? 19.962 -13.096 -9.330 1.00 71.56 116 ASP A N 1
ATOM 942 C CA . ASP A 1 116 ? 21.199 -13.567 -8.700 1.00 71.56 116 ASP A CA 1
ATOM 943 C C . ASP A 1 116 ? 22.440 -12.822 -9.212 1.00 71.56 116 ASP A C 1
ATOM 945 O O . ASP A 1 116 ? 22.523 -12.438 -10.373 1.00 71.56 116 ASP A O 1
ATOM 949 N N . CYS A 1 117 ? 23.415 -12.574 -8.332 1.00 59.47 117 CYS A N 1
ATOM 950 C CA . CYS A 1 117 ? 24.641 -11.844 -8.671 1.00 59.47 117 CYS A CA 1
ATOM 951 C C . CYS A 1 117 ? 25.683 -12.784 -9.291 1.00 59.47 117 CYS A C 1
ATOM 953 O O . CYS A 1 117 ? 26.361 -12.400 -10.237 1.00 59.47 117 CYS A O 1
ATOM 955 N N . CYS A 1 118 ? 25.787 -13.998 -8.744 1.00 57.66 118 CYS A N 1
ATOM 956 C CA . CYS A 1 118 ? 26.505 -15.186 -9.218 1.00 57.66 118 CYS A CA 1
ATOM 957 C C . CYS A 1 118 ? 26.501 -16.220 -8.071 1.00 57.66 118 CYS A C 1
ATOM 959 O O . CYS A 1 118 ? 26.180 -15.872 -6.930 1.00 57.66 118 CYS A O 1
ATOM 961 N N . ALA A 1 119 ? 26.894 -17.473 -8.339 1.00 59.59 119 ALA A N 1
ATOM 962 C CA . ALA A 1 119 ? 26.923 -18.547 -7.332 1.00 59.59 119 ALA A CA 1
ATOM 963 C C . ALA A 1 119 ? 27.772 -18.216 -6.083 1.00 59.59 119 ALA A C 1
ATOM 965 O O . ALA A 1 119 ? 27.522 -18.750 -5.007 1.00 59.59 119 ALA A O 1
ATOM 966 N N . THR A 1 120 ? 28.742 -17.304 -6.199 1.00 54.88 120 THR A N 1
ATOM 967 C CA . THR A 1 120 ? 29.603 -16.859 -5.092 1.00 54.88 120 THR A CA 1
ATOM 968 C C . THR A 1 120 ? 28.997 -15.752 -4.224 1.00 54.88 120 THR A C 1
ATOM 970 O O . THR A 1 120 ? 29.557 -15.451 -3.179 1.00 54.88 120 THR A O 1
ATOM 973 N N . HIS A 1 121 ? 27.865 -15.151 -4.613 1.00 59.41 121 HIS A N 1
ATOM 974 C CA . HIS A 1 121 ? 27.220 -14.037 -3.893 1.00 59.41 121 HIS A CA 1
ATOM 975 C C . HIS A 1 121 ? 25.734 -14.301 -3.579 1.00 59.41 121 HIS A C 1
ATOM 977 O O . HIS A 1 121 ? 24.969 -13.367 -3.332 1.00 59.41 121 HIS A O 1
ATOM 983 N N . ALA A 1 122 ? 25.302 -15.566 -3.593 1.00 53.50 122 ALA A N 1
ATOM 984 C CA . ALA A 1 122 ? 23.913 -15.963 -3.337 1.00 53.50 122 ALA A CA 1
ATOM 985 C C . ALA A 1 122 ? 23.443 -15.719 -1.882 1.00 53.50 122 ALA A C 1
ATOM 987 O O . ALA A 1 122 ? 22.245 -15.733 -1.620 1.00 53.50 122 ALA A O 1
ATOM 988 N N . GLY A 1 123 ? 24.364 -15.476 -0.937 1.00 50.41 123 GLY A N 1
ATOM 989 C CA . GLY A 1 123 ? 24.057 -15.255 0.486 1.00 50.41 123 GLY A CA 1
ATOM 990 C C . GLY A 1 123 ? 24.139 -13.802 0.964 1.00 50.41 123 GLY A C 1
ATOM 991 O O . GLY A 1 123 ? 23.635 -13.484 2.041 1.00 50.41 123 GLY A O 1
ATOM 992 N N . ASP A 1 124 ? 24.728 -12.905 0.173 1.00 45.94 124 ASP A N 1
ATOM 993 C CA . ASP A 1 124 ? 24.960 -11.527 0.600 1.00 45.94 124 ASP A CA 1
ATOM 994 C C . ASP A 1 124 ? 23.787 -10.645 0.182 1.00 45.94 124 ASP A C 1
ATOM 996 O O . ASP A 1 124 ? 23.792 -9.947 -0.838 1.00 45.94 124 ASP A O 1
ATOM 1000 N N . ALA A 1 125 ? 22.740 -10.667 1.007 1.00 45.56 125 ALA A N 1
ATOM 1001 C CA . ALA A 1 125 ? 21.766 -9.591 1.014 1.00 45.56 125 ALA A CA 1
ATOM 1002 C C . ALA A 1 125 ? 22.521 -8.256 1.150 1.00 45.56 125 ALA A C 1
ATOM 1004 O O . ALA A 1 125 ? 23.412 -8.107 1.987 1.00 45.56 125 ALA A O 1
ATOM 1005 N N . ILE A 1 126 ? 22.137 -7.262 0.346 1.00 50.81 126 ILE A N 1
ATOM 1006 C CA . ILE A 1 126 ? 22.754 -5.924 0.212 1.00 50.81 126 ILE A CA 1
ATOM 1007 C C . ILE A 1 126 ? 22.638 -5.078 1.516 1.00 50.81 126 ILE A C 1
ATOM 1009 O O . ILE A 1 126 ? 22.717 -3.857 1.513 1.00 50.81 126 ILE A O 1
ATOM 1013 N N . ALA A 1 127 ? 22.468 -5.705 2.681 1.00 42.72 127 ALA A N 1
ATOM 1014 C CA . ALA A 1 127 ? 22.584 -5.078 3.993 1.00 42.72 127 ALA A CA 1
ATOM 1015 C C . ALA A 1 127 ? 24.050 -4.821 4.411 1.00 42.72 127 ALA A C 1
ATOM 1017 O O . ALA A 1 127 ? 24.287 -4.013 5.309 1.00 42.72 127 ALA A O 1
ATOM 1018 N N . ALA A 1 128 ? 25.035 -5.470 3.775 1.00 40.03 128 ALA A N 1
ATOM 1019 C CA . ALA A 1 128 ? 26.449 -5.326 4.139 1.00 40.03 128 ALA A CA 1
ATOM 1020 C C . ALA A 1 128 ? 27.114 -4.056 3.567 1.00 40.03 128 ALA A C 1
ATOM 1022 O O . ALA A 1 128 ? 27.919 -3.429 4.252 1.00 40.03 128 ALA A O 1
ATOM 1023 N N . ALA A 1 129 ? 26.732 -3.609 2.363 1.00 40.59 129 ALA A N 1
ATOM 1024 C CA . ALA A 1 129 ? 27.366 -2.457 1.705 1.00 40.59 129 ALA A CA 1
ATOM 1025 C C . ALA A 1 129 ? 27.027 -1.097 2.353 1.00 40.59 129 ALA A C 1
ATOM 1027 O O . ALA A 1 129 ? 27.737 -0.119 2.143 1.00 40.59 129 ALA A O 1
ATOM 1028 N N . ALA A 1 130 ? 25.971 -1.029 3.171 1.00 42.16 130 ALA A N 1
ATOM 1029 C CA . ALA A 1 130 ? 25.601 0.176 3.918 1.00 42.16 130 ALA A CA 1
ATOM 1030 C C . ALA A 1 130 ? 26.341 0.320 5.265 1.00 42.16 130 ALA A C 1
ATOM 1032 O O . ALA A 1 130 ? 26.166 1.328 5.946 1.00 42.16 130 ALA A O 1
ATOM 1033 N N . LYS A 1 131 ? 27.145 -0.676 5.672 1.00 39.94 131 LYS A N 1
ATOM 1034 C CA . LYS A 1 131 ? 27.876 -0.678 6.953 1.00 39.94 131 LYS A CA 1
ATOM 1035 C C . LYS A 1 131 ? 29.375 -0.430 6.819 1.00 39.94 131 LYS A C 1
ATOM 1037 O O . LYS A 1 131 ? 30.055 -0.356 7.838 1.00 39.94 131 LYS A O 1
ATOM 1042 N N . THR A 1 132 ? 29.903 -0.294 5.606 1.00 37.81 132 THR A N 1
ATOM 1043 C CA . THR A 1 132 ? 31.313 0.054 5.425 1.00 37.81 132 THR A CA 1
ATOM 1044 C C . THR A 1 132 ? 31.465 1.566 5.612 1.00 37.81 132 THR A C 1
ATOM 1046 O O . THR A 1 132 ? 30.932 2.322 4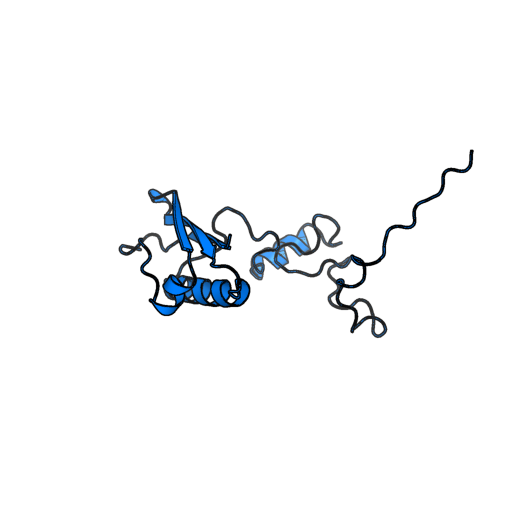.795 1.00 37.81 132 THR A O 1
ATOM 1049 N N . PRO A 1 133 ? 32.148 2.051 6.667 1.00 42.25 133 PRO A N 1
ATOM 1050 C CA . PRO A 1 133 ? 32.430 3.473 6.787 1.00 42.25 133 PRO A CA 1
ATOM 1051 C C . PRO A 1 133 ? 33.247 3.903 5.568 1.00 42.25 133 PRO A C 1
ATOM 1053 O O . PRO A 1 133 ? 34.245 3.275 5.209 1.00 42.25 133 PRO A O 1
ATOM 1056 N N . ARG A 1 134 ? 32.783 4.957 4.894 1.00 49.69 134 ARG A N 1
ATOM 1057 C CA . ARG A 1 134 ? 33.490 5.562 3.767 1.00 49.69 134 ARG A CA 1
ATOM 1058 C C . ARG A 1 134 ? 34.832 6.054 4.304 1.00 49.69 134 ARG A C 1
ATOM 1060 O O . ARG A 1 134 ? 34.843 6.932 5.159 1.00 49.69 134 ARG A O 1
ATOM 1067 N N . ALA A 1 135 ? 35.932 5.451 3.855 1.00 47.62 135 ALA A N 1
ATOM 1068 C CA . ALA A 1 135 ? 37.268 5.847 4.279 1.00 47.62 135 ALA A CA 1
ATOM 1069 C C . ALA A 1 135 ? 37.453 7.354 4.041 1.00 47.62 135 ALA A C 1
ATOM 1071 O O . ALA A 1 135 ? 37.280 7.833 2.916 1.00 47.62 135 ALA A O 1
ATOM 1072 N N . GLU A 1 136 ? 37.758 8.093 5.108 1.00 47.88 136 GLU A N 1
ATOM 1073 C CA . GLU A 1 136 ? 38.161 9.491 5.024 1.00 47.88 136 GLU A CA 1
ATOM 1074 C C . GLU A 1 136 ? 39.438 9.566 4.190 1.00 47.88 136 GLU A C 1
ATOM 1076 O O . GLU A 1 136 ? 40.510 9.123 4.597 1.00 47.88 136 GLU A O 1
ATOM 1081 N N . THR A 1 137 ? 39.327 10.125 2.989 1.00 47.12 137 THR A N 1
ATOM 1082 C CA . THR A 1 137 ? 40.497 10.559 2.235 1.00 47.12 137 THR A CA 1
ATOM 1083 C C . THR A 1 137 ? 41.112 11.731 2.990 1.00 47.12 137 THR A C 1
ATOM 1085 O O . THR A 1 137 ? 40.607 12.855 2.909 1.00 47.12 137 THR A O 1
ATOM 1088 N N . SER A 1 138 ? 42.183 11.466 3.738 1.00 46.78 138 SER A N 1
ATOM 1089 C CA . SER A 1 138 ? 43.031 12.499 4.321 1.00 46.78 138 SER A CA 1
ATOM 1090 C C . SER A 1 138 ? 43.526 13.408 3.197 1.00 46.78 138 SER A C 1
ATOM 1092 O O . SER A 1 138 ? 44.285 12.973 2.329 1.00 46.78 138 SER A O 1
ATOM 1094 N N . ARG A 1 139 ? 43.096 14.672 3.197 1.00 49.38 139 ARG A N 1
ATOM 1095 C CA . ARG A 1 139 ? 43.787 15.713 2.436 1.00 49.38 139 ARG A CA 1
ATOM 1096 C C . ARG A 1 139 ? 45.139 15.922 3.107 1.00 49.38 139 ARG A C 1
ATOM 1098 O O . ARG A 1 139 ? 45.204 16.472 4.202 1.00 49.38 139 ARG A O 1
ATOM 1105 N N . THR A 1 140 ? 46.198 15.435 2.481 1.00 49.38 140 THR A N 1
ATOM 1106 C CA . THR A 1 140 ? 47.559 15.858 2.802 1.00 49.38 140 THR A CA 1
ATOM 1107 C C . THR A 1 140 ? 47.767 17.267 2.256 1.00 49.38 140 THR A C 1
ATOM 1109 O O . THR A 1 140 ? 47.649 17.453 1.047 1.00 49.38 140 THR A O 1
ATOM 1112 N N . SER A 1 141 ? 48.014 18.176 3.206 1.00 48.91 141 SER A N 1
ATOM 1113 C CA . SER A 1 141 ? 48.699 19.482 3.169 1.00 48.91 141 SER A CA 1
ATOM 1114 C C . SER A 1 141 ? 48.525 20.396 1.959 1.00 48.91 141 SER A C 1
ATOM 1116 O O . SER A 1 141 ? 49.048 20.075 0.873 1.00 48.91 141 SER A O 1
#